Protein AF-A0A2V9ZN88-F1 (afdb_monomer_lite)

Foldseek 3Di:
DPDPVVVVVVVVVVVVVVVVVVVVVPPDDDDPPPDDWDWDFAQDDDAFKWKADQVPRDIDTHDGRDTDTPRMDMDHDDD

Radius of gyration: 31.96 Å; chains: 1; bounding box: 67×19×82 Å

pLDDT: mean 82.79, std 14.58, range [51.16, 97.44]

Structure (mmCIF, N/CA/C/O backbone):
data_AF-A0A2V9ZN88-F1
#
_entry.id   AF-A0A2V9ZN88-F1
#
loop_
_atom_site.group_PDB
_atom_site.id
_atom_site.type_symbol
_atom_site.label_atom_id
_atom_site.label_alt_id
_atom_site.label_comp_id
_atom_site.label_asym_id
_atom_site.label_entity_id
_atom_site.label_seq_id
_atom_site.pdbx_PDB_ins_code
_atom_site.Cartn_x
_atom_site.Cartn_y
_atom_site.Cartn_z
_atom_site.occupancy
_atom_site.B_iso_or_equiv
_atom_site.auth_seq_id
_atom_site.auth_comp_id
_atom_site.auth_asym_id
_atom_site.auth_atom_id
_atom_site.pdbx_PDB_model_num
ATOM 1 N N . MET A 1 1 ? 55.080 2.317 -61.377 1.00 52.50 1 MET A N 1
ATOM 2 C CA . MET A 1 1 ? 55.018 1.436 -60.187 1.00 52.50 1 MET A CA 1
ATOM 3 C C . MET A 1 1 ? 54.750 2.294 -58.949 1.00 52.50 1 MET A C 1
ATOM 5 O O . MET A 1 1 ? 55.688 2.651 -58.253 1.00 52.50 1 MET A O 1
ATOM 9 N N . LYS A 1 2 ? 53.507 2.749 -58.736 1.00 59.69 2 LYS A N 1
ATOM 10 C CA . LYS A 1 2 ? 53.162 3.727 -57.682 1.00 59.69 2 LYS A CA 1
ATOM 11 C C . LYS A 1 2 ? 51.691 3.572 -57.289 1.00 59.69 2 LYS A C 1
ATOM 13 O O . LYS A 1 2 ? 50.872 4.370 -57.723 1.00 59.69 2 LYS A O 1
ATOM 18 N N . ASN A 1 3 ? 51.335 2.517 -56.554 1.00 51.16 3 ASN A N 1
ATOM 19 C CA . ASN A 1 3 ? 49.972 2.379 -56.008 1.00 51.16 3 ASN A CA 1
ATOM 20 C C . ASN A 1 3 ? 49.761 1.171 -55.083 1.00 51.16 3 ASN A C 1
ATOM 22 O O . ASN A 1 3 ? 48.821 1.190 -54.300 1.00 51.16 3 ASN A O 1
ATOM 26 N N . THR A 1 4 ? 50.630 0.158 -55.080 1.00 51.19 4 THR A N 1
ATOM 27 C CA . THR A 1 4 ? 50.419 -1.067 -54.280 1.00 51.19 4 THR A CA 1
ATOM 28 C C . THR A 1 4 ? 50.598 -0.905 -52.765 1.00 51.19 4 THR A C 1
ATOM 30 O O . THR A 1 4 ? 50.215 -1.807 -52.026 1.00 51.19 4 THR A O 1
ATOM 33 N N . TRP A 1 5 ? 51.146 0.217 -52.286 1.00 51.44 5 TRP A N 1
ATOM 34 C CA . TRP A 1 5 ? 51.325 0.489 -50.850 1.00 51.44 5 TRP A CA 1
ATOM 35 C C . TRP A 1 5 ? 50.112 1.209 -50.228 1.00 51.44 5 TRP A C 1
ATOM 37 O O . TRP A 1 5 ? 49.685 0.856 -49.140 1.00 51.44 5 TRP A O 1
ATOM 47 N N . VAL A 1 6 ? 49.473 2.132 -50.961 1.00 52.59 6 VAL A N 1
ATOM 48 C CA . VAL A 1 6 ? 48.271 2.868 -50.504 1.00 52.59 6 VAL A CA 1
ATOM 49 C C . VAL A 1 6 ? 47.008 1.996 -50.555 1.00 52.59 6 VAL A C 1
ATOM 51 O O . VAL A 1 6 ? 46.194 2.028 -49.637 1.00 52.59 6 VAL A O 1
ATOM 54 N N . VAL A 1 7 ? 46.860 1.148 -51.582 1.00 56.78 7 VAL A N 1
ATOM 55 C CA . VAL A 1 7 ? 45.688 0.254 -51.723 1.00 56.78 7 VAL A CA 1
ATOM 56 C C . VAL A 1 7 ? 45.622 -0.851 -50.662 1.00 56.78 7 VAL A C 1
ATOM 58 O O . VAL A 1 7 ? 44.530 -1.291 -50.315 1.00 56.78 7 VAL A O 1
ATOM 61 N N . LYS A 1 8 ? 46.768 -1.293 -50.120 1.00 56.75 8 LYS A N 1
ATOM 62 C CA . LYS A 1 8 ? 46.816 -2.306 -49.050 1.00 56.75 8 LYS A CA 1
ATOM 63 C C . LYS A 1 8 ? 46.305 -1.758 -47.717 1.00 56.75 8 LYS A C 1
ATOM 65 O O . LYS A 1 8 ? 45.667 -2.495 -46.973 1.00 56.75 8 LYS A O 1
ATOM 70 N N . ASN A 1 9 ? 46.528 -0.471 -47.455 1.00 63.91 9 ASN A N 1
ATOM 71 C CA . ASN A 1 9 ? 46.082 0.195 -46.234 1.00 63.91 9 ASN A CA 1
ATOM 72 C C . ASN A 1 9 ? 44.610 0.635 -46.328 1.00 63.91 9 ASN A C 1
ATOM 74 O O . ASN A 1 9 ? 43.877 0.509 -45.352 1.00 63.91 9 ASN A O 1
ATOM 78 N N . GLY A 1 10 ? 44.145 1.050 -47.512 1.00 70.75 10 GLY A N 1
ATOM 79 C CA . GLY A 1 10 ? 42.756 1.487 -47.711 1.00 70.75 10 GLY A CA 1
ATOM 80 C C . GLY A 1 10 ? 41.706 0.385 -47.513 1.00 70.75 10 GLY A C 1
ATOM 81 O O . GLY A 1 10 ? 40.628 0.650 -46.993 1.00 70.75 10 GLY A O 1
ATOM 82 N N . LEU A 1 11 ? 42.016 -0.871 -47.862 1.00 81.12 11 LEU A N 1
ATOM 83 C CA . LEU A 1 11 ? 41.101 -2.000 -47.623 1.00 81.12 11 LEU A CA 1
ATOM 84 C C . LEU A 1 11 ? 40.914 -2.297 -46.127 1.00 81.12 11 LEU A C 1
ATOM 86 O O . LEU A 1 11 ? 39.814 -2.643 -45.701 1.00 81.12 11 LEU A O 1
ATOM 90 N N . VAL A 1 12 ? 41.975 -2.138 -45.331 1.00 81.19 12 VAL A N 1
ATOM 91 C CA . VAL A 1 12 ? 41.930 -2.336 -43.876 1.00 81.19 12 VAL A CA 1
ATOM 92 C C . VAL A 1 12 ? 41.132 -1.217 -43.208 1.00 81.19 12 VAL A C 1
ATOM 94 O O . VAL A 1 12 ? 40.302 -1.495 -42.348 1.00 81.19 12 VAL A O 1
ATOM 97 N N . GLU A 1 13 ? 41.307 0.033 -43.639 1.00 79.50 13 GLU A N 1
ATOM 98 C CA . GLU A 1 13 ? 40.526 1.167 -43.128 1.00 79.50 13 GLU A CA 1
ATOM 99 C C . GLU A 1 13 ? 39.036 1.039 -43.447 1.00 79.50 13 GLU A C 1
ATOM 101 O O . GLU A 1 13 ? 38.204 1.249 -42.567 1.00 79.50 13 GLU A O 1
ATOM 106 N N . ILE A 1 14 ? 38.683 0.618 -44.666 1.00 87.69 14 ILE A N 1
ATOM 107 C CA . ILE A 1 14 ? 37.285 0.366 -45.039 1.00 87.69 14 ILE A CA 1
ATOM 108 C C . ILE A 1 14 ? 36.687 -0.747 -44.172 1.00 87.69 14 ILE A C 1
ATOM 110 O O . ILE A 1 14 ? 35.559 -0.612 -43.703 1.00 87.69 14 ILE A O 1
ATOM 114 N N . ALA A 1 15 ? 37.440 -1.819 -43.906 1.00 87.12 15 ALA A N 1
ATOM 115 C CA . ALA A 1 15 ? 36.990 -2.897 -43.030 1.00 87.12 15 ALA A CA 1
ATOM 116 C C . ALA A 1 15 ? 36.791 -2.424 -41.578 1.00 87.12 15 ALA A C 1
ATOM 118 O O . ALA A 1 15 ? 35.801 -2.792 -40.948 1.00 87.12 15 ALA A O 1
ATOM 119 N N . ILE A 1 16 ? 37.681 -1.570 -41.060 1.00 86.25 16 ILE A N 1
ATOM 120 C CA . ILE A 1 16 ? 37.563 -0.978 -39.719 1.00 86.25 16 ILE A CA 1
ATOM 121 C C . ILE A 1 16 ? 36.352 -0.046 -39.641 1.00 86.25 16 ILE A C 1
ATOM 123 O O . ILE A 1 16 ? 35.577 -0.140 -38.692 1.00 86.25 16 ILE A O 1
ATOM 127 N N . LEU A 1 17 ? 36.146 0.814 -40.640 1.00 87.19 17 LEU A N 1
ATOM 128 C CA . LEU A 1 17 ? 35.002 1.726 -40.692 1.00 87.19 17 LEU A CA 1
ATOM 129 C C . LEU A 1 17 ? 33.676 0.965 -40.816 1.00 87.19 17 LEU A C 1
ATOM 131 O O . LEU A 1 17 ? 32.713 1.308 -40.133 1.00 87.19 17 LEU A O 1
ATOM 135 N N . LEU A 1 18 ? 33.634 -0.105 -41.616 1.00 87.31 18 LEU A N 1
ATOM 136 C CA . LEU A 1 18 ? 32.480 -1.004 -41.699 1.00 87.31 18 LEU A CA 1
ATOM 137 C C . LEU A 1 18 ? 32.214 -1.702 -40.364 1.00 87.31 18 LEU A C 1
ATOM 139 O O . LEU A 1 18 ? 31.068 -1.751 -39.926 1.00 87.31 18 LEU A O 1
ATOM 143 N N . MET A 1 19 ? 33.253 -2.202 -39.694 1.00 82.62 19 MET A N 1
ATOM 144 C CA . MET A 1 19 ? 33.121 -2.855 -38.391 1.00 82.62 19 MET A CA 1
ATOM 145 C C . MET A 1 19 ? 32.648 -1.876 -37.310 1.00 82.62 19 MET A C 1
ATOM 147 O O . MET A 1 19 ? 31.769 -2.220 -36.527 1.00 82.62 19 MET A O 1
ATOM 151 N N . MET A 1 20 ? 33.154 -0.640 -37.296 1.00 82.56 20 MET A N 1
ATOM 152 C CA . MET A 1 20 ? 32.649 0.409 -36.407 1.00 82.56 20 MET A CA 1
ATOM 153 C C . MET A 1 20 ? 31.178 0.716 -36.702 1.00 82.56 20 MET A C 1
ATOM 155 O O . MET A 1 20 ? 30.369 0.719 -35.779 1.00 82.56 20 MET A O 1
ATOM 159 N N . LEU A 1 21 ? 30.798 0.882 -37.971 1.00 81.25 21 LEU A N 1
ATOM 160 C CA . LEU A 1 21 ? 29.408 1.128 -38.365 1.00 81.25 21 LEU A CA 1
ATOM 161 C C . LEU A 1 21 ? 28.467 -0.021 -37.950 1.00 81.25 21 LEU A C 1
ATOM 163 O O . LEU A 1 21 ? 27.361 0.232 -37.475 1.00 81.25 21 LEU A O 1
ATOM 167 N N . LEU A 1 22 ? 28.923 -1.272 -38.054 1.00 77.25 22 LEU A N 1
ATOM 168 C CA . LEU A 1 22 ? 28.209 -2.464 -37.578 1.00 77.25 22 LEU A CA 1
ATOM 169 C C . LEU A 1 22 ? 28.074 -2.495 -36.045 1.00 77.25 22 LEU A C 1
ATOM 171 O O . LEU A 1 22 ? 27.019 -2.867 -35.527 1.00 77.25 22 LEU A O 1
ATOM 175 N N . CYS A 1 23 ? 29.098 -2.058 -35.308 1.00 74.94 23 CYS A N 1
ATOM 176 C CA . CYS A 1 23 ? 29.058 -1.975 -33.846 1.00 74.94 23 CYS A CA 1
ATOM 177 C C . CYS A 1 23 ? 28.124 -0.863 -33.333 1.00 74.94 23 CYS A C 1
ATOM 179 O O . CYS A 1 23 ? 27.489 -1.044 -32.293 1.00 74.94 23 CYS A O 1
ATOM 181 N N . LEU A 1 24 ? 27.977 0.253 -34.060 1.00 66.94 24 LEU A N 1
ATOM 182 C CA . LEU A 1 24 ? 27.077 1.353 -33.675 1.00 66.94 24 LEU A CA 1
ATOM 183 C C . LEU A 1 24 ? 25.582 0.980 -33.759 1.00 66.94 24 LEU A C 1
ATOM 185 O O . LEU A 1 24 ? 24.766 1.577 -33.061 1.00 66.94 24 LEU A O 1
ATOM 189 N N . GLY A 1 25 ? 25.206 -0.022 -34.562 1.00 60.59 25 GLY A N 1
ATOM 190 C CA . GLY A 1 25 ? 23.811 -0.456 -34.729 1.00 60.59 25 GLY A CA 1
ATOM 191 C C . GLY A 1 25 ? 23.246 -1.325 -33.595 1.00 60.59 25 GLY A C 1
ATOM 192 O O . GLY A 1 25 ? 22.080 -1.711 -33.649 1.00 60.59 25 GLY A O 1
ATOM 193 N N . SER A 1 26 ? 24.045 -1.658 -32.574 1.00 61.00 26 SER A N 1
ATOM 194 C CA . SER A 1 26 ? 23.680 -2.634 -31.531 1.00 61.00 26 SER A CA 1
ATOM 195 C C . SER A 1 26 ? 23.273 -2.016 -30.187 1.00 61.00 26 SER A C 1
ATOM 197 O O . SER A 1 26 ? 23.314 -2.695 -29.162 1.00 61.00 26 SER A O 1
ATOM 199 N N . ALA A 1 27 ? 22.839 -0.753 -30.155 1.00 62.69 27 ALA A N 1
ATOM 200 C CA . ALA A 1 27 ? 22.184 -0.187 -28.975 1.00 62.69 27 ALA A CA 1
ATOM 201 C C . ALA A 1 27 ? 20.751 -0.737 -28.880 1.00 62.69 27 ALA A C 1
ATOM 203 O O . ALA A 1 27 ? 19.783 -0.120 -29.320 1.00 62.69 27 ALA A O 1
ATOM 204 N N . ARG A 1 28 ? 20.611 -1.959 -28.361 1.00 64.62 28 ARG A N 1
ATOM 205 C CA . ARG A 1 28 ? 19.296 -2.545 -28.095 1.00 64.62 28 ARG A CA 1
ATOM 206 C C . ARG A 1 28 ? 18.615 -1.712 -27.018 1.00 64.62 28 ARG A C 1
ATOM 208 O O . ARG A 1 28 ? 19.122 -1.632 -25.903 1.00 64.62 28 ARG A O 1
ATOM 215 N N . ALA A 1 29 ? 17.477 -1.106 -27.350 1.00 65.12 29 ALA A N 1
ATOM 216 C CA . ALA A 1 29 ? 16.591 -0.525 -26.355 1.00 65.12 29 ALA A CA 1
ATOM 217 C C . ALA A 1 29 ? 16.194 -1.643 -25.383 1.00 65.12 29 ALA A C 1
ATOM 219 O O . ALA A 1 29 ? 15.482 -2.577 -25.753 1.00 65.12 29 ALA A O 1
ATOM 220 N N . GLN A 1 30 ? 16.721 -1.598 -24.161 1.00 71.00 30 GLN A N 1
ATOM 221 C CA . GLN A 1 30 ? 16.251 -2.468 -23.096 1.00 71.00 30 GLN A CA 1
ATOM 222 C C . GLN A 1 30 ? 14.819 -2.032 -22.798 1.00 71.00 30 GLN A C 1
ATOM 224 O O . GLN A 1 30 ? 14.595 -0.906 -22.353 1.00 71.00 30 GLN A O 1
ATOM 229 N N . ALA A 1 31 ? 13.843 -2.887 -23.108 1.00 70.50 31 ALA A N 1
ATOM 230 C CA . ALA A 1 31 ? 12.480 -2.646 -22.664 1.00 70.50 31 ALA A CA 1
ATOM 231 C C . ALA A 1 31 ? 12.510 -2.516 -21.131 1.00 70.50 31 ALA A C 1
ATOM 233 O O . ALA A 1 31 ? 13.156 -3.348 -20.481 1.00 70.50 31 ALA A O 1
ATOM 234 N N . PRO A 1 32 ? 11.879 -1.484 -20.545 1.00 73.62 32 PRO A N 1
ATOM 235 C CA . PRO A 1 32 ? 11.832 -1.361 -19.100 1.00 73.62 32 PRO A CA 1
ATOM 236 C C . PRO A 1 32 ? 11.212 -2.635 -18.531 1.00 73.62 32 PRO A C 1
ATOM 238 O O . PRO A 1 32 ? 10.141 -3.066 -18.967 1.00 73.62 32 PRO A O 1
ATOM 241 N N . VAL A 1 33 ? 11.910 -3.258 -17.581 1.00 75.25 33 VAL A N 1
ATOM 242 C CA . VAL A 1 33 ? 11.354 -4.365 -16.805 1.00 75.25 33 VAL A CA 1
ATOM 243 C C . VAL A 1 33 ? 10.166 -3.792 -16.041 1.00 75.25 33 VAL A C 1
ATOM 245 O O . VAL A 1 33 ? 10.341 -2.992 -15.124 1.00 75.25 33 VAL A O 1
ATOM 248 N N . GLN A 1 34 ? 8.954 -4.147 -16.465 1.00 72.00 34 GLN A N 1
ATOM 249 C CA . GLN A 1 34 ? 7.736 -3.810 -15.740 1.00 72.00 34 GLN A CA 1
ATOM 250 C C . GLN A 1 34 ? 7.725 -4.660 -14.471 1.00 72.00 34 GLN A C 1
ATOM 252 O O . GLN A 1 34 ? 7.393 -5.841 -14.503 1.00 72.00 34 GLN A O 1
ATOM 257 N N . VAL A 1 35 ? 8.171 -4.073 -13.364 1.00 74.31 35 VAL A N 1
ATOM 258 C CA . VAL A 1 35 ? 7.978 -4.660 -12.041 1.00 74.31 35 VAL A CA 1
ATOM 259 C C . VAL A 1 35 ? 6.508 -4.456 -11.703 1.00 74.31 35 VAL A C 1
ATOM 261 O O . VAL A 1 35 ? 6.070 -3.312 -11.572 1.00 74.31 35 VAL A O 1
ATOM 264 N N . GLU A 1 36 ? 5.735 -5.540 -11.607 1.00 76.62 36 GLU A N 1
ATOM 265 C CA . GLU A 1 36 ? 4.385 -5.432 -11.059 1.00 76.62 36 GLU A CA 1
ATOM 266 C C . GLU A 1 36 ? 4.474 -4.832 -9.647 1.00 76.62 36 GLU A C 1
ATOM 268 O O . GLU A 1 36 ? 5.290 -5.294 -8.839 1.00 76.62 36 GLU A O 1
ATOM 273 N N . PRO A 1 37 ? 3.676 -3.797 -9.328 1.00 78.12 37 PRO A N 1
ATOM 274 C CA . PRO A 1 37 ? 3.656 -3.239 -7.987 1.00 78.12 37 PRO A CA 1
ATOM 275 C C . PRO A 1 37 ? 3.291 -4.332 -6.977 1.00 78.12 37 PRO A C 1
ATOM 277 O O . PRO A 1 37 ? 2.240 -4.962 -7.079 1.00 78.12 37 PRO A O 1
ATOM 280 N N . GLY A 1 38 ? 4.164 -4.565 -5.997 1.00 86.69 38 GLY A N 1
ATOM 281 C CA . GLY A 1 38 ? 3.877 -5.506 -4.919 1.00 86.69 38 GLY A CA 1
ATOM 282 C C . GLY A 1 38 ? 2.669 -5.059 -4.087 1.00 86.69 38 GLY A C 1
ATOM 283 O O . GLY A 1 38 ? 2.447 -3.863 -3.894 1.00 86.69 38 GLY A O 1
ATOM 284 N N . VAL A 1 39 ? 1.906 -6.025 -3.566 1.00 93.94 39 VAL A N 1
ATOM 285 C CA . VAL A 1 39 ? 0.755 -5.776 -2.682 1.00 93.94 39 VAL A CA 1
ATOM 286 C C . VAL A 1 39 ? 1.106 -6.183 -1.253 1.00 93.94 39 VAL A C 1
ATOM 288 O O . VAL A 1 39 ? 1.413 -7.346 -0.988 1.00 93.94 39 VAL A O 1
ATOM 291 N N . GLY A 1 40 ? 1.034 -5.227 -0.328 1.00 94.06 40 GLY A N 1
ATOM 292 C CA . GLY A 1 40 ? 1.116 -5.470 1.111 1.00 94.06 40 GLY A CA 1
ATOM 293 C C . GLY A 1 40 ? -0.237 -5.878 1.701 1.00 94.06 40 GLY A C 1
ATOM 294 O O . GLY A 1 40 ? -1.288 -5.642 1.103 1.00 94.06 40 GLY A O 1
ATOM 295 N N . ARG A 1 41 ? -0.229 -6.486 2.893 1.00 95.94 41 ARG A N 1
ATOM 296 C CA . ARG A 1 41 ? -1.444 -6.830 3.651 1.00 95.94 41 ARG A CA 1
ATOM 297 C C . ARG A 1 41 ? -1.264 -6.522 5.129 1.00 95.94 41 ARG A C 1
ATOM 299 O O . ARG A 1 41 ? -0.189 -6.749 5.680 1.00 95.94 41 ARG A O 1
ATOM 306 N N . ILE A 1 42 ? -2.331 -6.055 5.769 1.00 93.88 42 ILE A N 1
ATOM 307 C CA . ILE A 1 42 ? -2.349 -5.806 7.213 1.00 93.88 42 ILE A CA 1
ATOM 308 C C . ILE A 1 42 ? -2.566 -7.134 7.943 1.00 93.88 42 ILE A C 1
ATOM 310 O O . ILE A 1 42 ? -3.640 -7.722 7.849 1.00 93.88 42 ILE A O 1
ATOM 314 N N . SER A 1 43 ? -1.557 -7.617 8.665 1.00 95.06 43 SER A N 1
ATOM 315 C CA . SER A 1 43 ? -1.626 -8.883 9.412 1.00 95.06 43 SER A CA 1
ATOM 316 C C . SER A 1 43 ? -2.096 -8.721 10.860 1.00 95.06 43 SER A C 1
ATOM 318 O O . SER A 1 43 ? -2.550 -9.689 11.465 1.00 95.06 43 SER A O 1
ATOM 320 N N . LEU A 1 44 ? -2.003 -7.510 11.411 1.00 94.38 44 LEU A N 1
ATOM 321 C CA . LEU A 1 44 ? -2.400 -7.177 12.775 1.00 94.38 44 LEU A CA 1
ATOM 322 C C . LEU A 1 44 ? -2.908 -5.733 12.824 1.00 94.38 44 LEU A C 1
ATOM 324 O O . LEU A 1 44 ? -2.328 -4.856 12.187 1.00 94.38 44 LEU A O 1
ATOM 328 N N . ILE A 1 45 ? -3.960 -5.495 13.606 1.00 95.06 45 ILE A N 1
ATOM 329 C CA . ILE A 1 45 ? -4.470 -4.159 13.929 1.00 95.06 45 ILE A CA 1
ATOM 330 C C . ILE A 1 45 ? -4.600 -4.067 15.447 1.00 95.06 45 ILE A C 1
ATOM 332 O O . ILE A 1 45 ? -5.137 -4.978 16.078 1.00 95.06 45 ILE A O 1
ATOM 336 N N . HIS A 1 46 ? -4.100 -2.977 16.019 1.00 94.12 46 HIS A N 1
ATOM 337 C CA . HIS A 1 46 ? -4.272 -2.647 17.427 1.00 94.12 46 HIS A CA 1
ATOM 338 C C . HIS A 1 46 ? -4.535 -1.147 17.561 1.00 94.12 46 HIS A C 1
ATOM 340 O O . HIS A 1 46 ? -3.797 -0.353 16.981 1.00 94.12 46 HIS A O 1
ATOM 346 N N . GLY A 1 47 ? -5.571 -0.788 18.319 1.00 94.2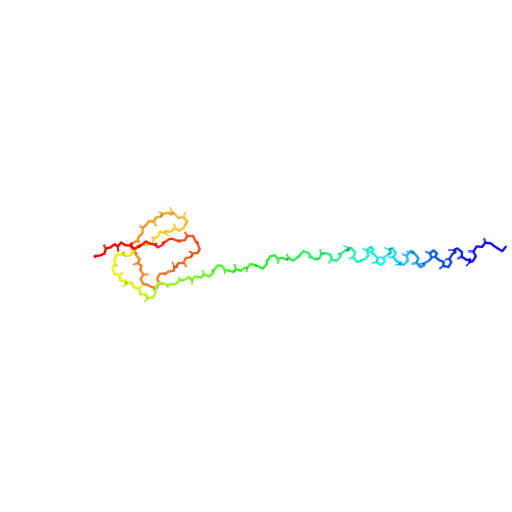5 47 GLY A N 1
ATOM 347 C CA . GLY A 1 47 ? -6.056 0.588 18.416 1.00 94.25 47 GLY A CA 1
ATOM 348 C C . GLY A 1 47 ? -6.786 1.064 17.158 1.00 94.25 47 GLY A C 1
ATOM 349 O O . GLY A 1 47 ? -7.186 0.264 16.304 1.00 94.25 47 GLY A O 1
ATOM 350 N N . ASP A 1 48 ? -6.948 2.380 17.053 1.00 96.12 48 ASP A N 1
ATOM 351 C CA . ASP A 1 48 ? -7.629 3.033 15.939 1.00 96.12 48 ASP A CA 1
ATOM 352 C C . ASP A 1 48 ? -6.673 3.257 14.766 1.00 96.12 48 ASP A C 1
ATOM 354 O O . ASP A 1 48 ? -5.816 4.147 14.769 1.00 96.12 48 ASP A O 1
ATOM 358 N N . VAL A 1 49 ? -6.838 2.432 13.732 1.00 96.12 49 VAL A N 1
ATOM 359 C CA . VAL A 1 49 ? -6.037 2.485 12.508 1.00 96.12 49 VAL A CA 1
ATOM 360 C C . VAL A 1 49 ? -6.952 2.743 11.318 1.00 96.12 49 VAL A C 1
ATOM 362 O O . VAL A 1 49 ? -7.984 2.090 11.154 1.00 96.12 49 VAL A O 1
ATOM 365 N N . SER A 1 50 ? -6.564 3.678 10.457 1.00 96.69 50 SER A N 1
ATOM 366 C CA . SER A 1 50 ? -7.252 3.970 9.199 1.00 96.69 50 SER A CA 1
ATOM 367 C C . SER A 1 50 ? -6.284 3.947 8.023 1.00 96.69 50 SER A C 1
ATOM 369 O O . SER A 1 50 ? -5.081 4.170 8.167 1.00 96.69 50 SER A O 1
ATOM 371 N N . THR A 1 51 ? -6.813 3.651 6.844 1.00 96.94 51 THR A N 1
ATOM 372 C CA . THR A 1 51 ? -6.064 3.644 5.590 1.00 96.94 51 THR A CA 1
ATOM 373 C C . THR A 1 51 ? -6.664 4.648 4.622 1.00 96.94 51 THR A C 1
ATOM 375 O O . THR A 1 51 ? -7.886 4.681 4.463 1.00 96.94 51 THR A O 1
ATOM 378 N N . GLN A 1 52 ? -5.814 5.431 3.961 1.00 97.44 52 GLN A N 1
ATOM 379 C CA . GLN A 1 52 ? -6.207 6.294 2.855 1.00 97.44 52 GLN A CA 1
ATOM 380 C C . GLN A 1 52 ? -5.877 5.623 1.533 1.00 97.44 52 GLN A C 1
ATOM 382 O O . GLN A 1 52 ? -4.741 5.183 1.339 1.00 97.44 52 GLN A O 1
ATOM 387 N N . ARG A 1 53 ? -6.835 5.608 0.613 1.00 95.50 53 ARG A N 1
ATOM 388 C CA . ARG A 1 53 ? -6.619 5.154 -0.759 1.00 95.50 53 ARG A CA 1
ATOM 389 C C . ARG A 1 53 ? -5.761 6.142 -1.542 1.00 95.50 53 ARG A C 1
ATOM 391 O O . ARG A 1 53 ? -6.051 7.335 -1.557 1.00 95.50 53 ARG A O 1
ATOM 398 N N . GLY A 1 54 ? -4.713 5.650 -2.199 1.00 93.38 54 GLY A N 1
ATOM 399 C CA . GLY A 1 54 ? -3.803 6.486 -2.989 1.00 93.38 54 GLY A CA 1
ATOM 400 C C . GLY A 1 54 ? -4.428 7.063 -4.263 1.00 93.38 54 GLY A C 1
ATOM 401 O O . GLY A 1 54 ? -3.987 8.103 -4.744 1.00 93.38 54 GLY A O 1
ATOM 402 N N . ASP A 1 55 ? -5.450 6.399 -4.798 1.00 91.75 55 ASP A N 1
ATOM 403 C CA . ASP A 1 55 ? -6.171 6.779 -6.011 1.00 91.75 55 ASP A CA 1
ATOM 404 C C . ASP A 1 55 ? -7.319 7.759 -5.744 1.00 91.75 55 ASP A C 1
ATOM 406 O O . ASP A 1 55 ? -7.423 8.769 -6.439 1.00 91.75 55 ASP A O 1
ATOM 410 N N . SER A 1 56 ? -8.161 7.492 -4.741 1.00 94.31 56 SE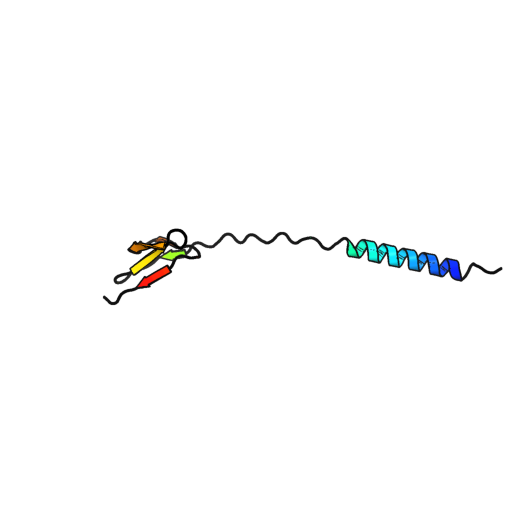R A N 1
ATOM 411 C CA . SER A 1 56 ? -9.315 8.350 -4.431 1.00 94.31 56 SER A CA 1
ATOM 412 C C . SER A 1 56 ? -9.068 9.368 -3.316 1.00 94.31 56 SER A C 1
ATOM 414 O O . SER A 1 56 ? -9.750 10.388 -3.251 1.00 94.31 56 SER A O 1
ATOM 416 N N . GLY A 1 57 ? -8.095 9.126 -2.436 1.00 94.44 57 GLY A N 1
ATOM 417 C CA . GLY A 1 57 ? -7.880 9.936 -1.238 1.00 94.44 57 GLY A CA 1
ATOM 418 C C . GLY A 1 57 ? -8.887 9.666 -0.115 1.00 94.44 57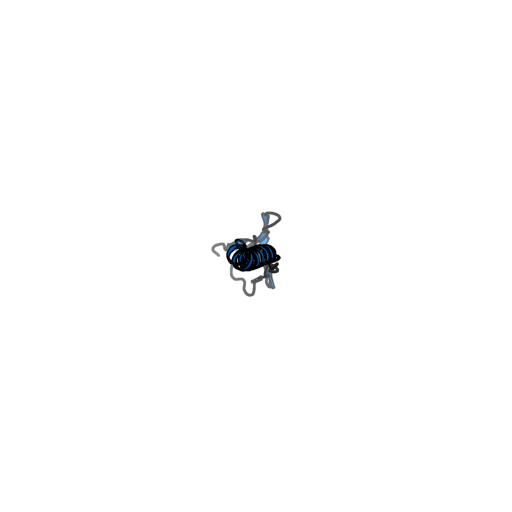 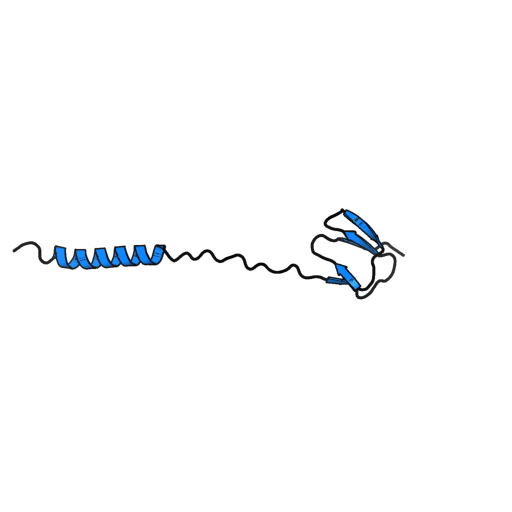GLY A C 1
ATOM 419 O O . GLY A 1 57 ? -8.857 10.368 0.898 1.00 94.44 57 GLY A O 1
ATOM 420 N N . ASP A 1 58 ? -9.754 8.662 -0.249 1.00 95.69 58 ASP A N 1
ATOM 421 C CA . ASP A 1 58 ? -10.737 8.332 0.782 1.00 95.69 58 ASP A CA 1
ATOM 422 C C . ASP A 1 58 ? -10.079 7.650 1.979 1.00 95.69 58 ASP A C 1
ATOM 424 O O . ASP A 1 58 ? -9.270 6.733 1.815 1.00 95.69 58 ASP A O 1
ATOM 428 N N . TRP A 1 59 ? -10.467 8.073 3.182 1.00 96.44 59 TRP A N 1
ATOM 429 C CA . TRP A 1 59 ? -10.087 7.422 4.433 1.00 96.44 59 TRP A CA 1
ATOM 430 C C . TRP A 1 59 ? -11.152 6.416 4.860 1.00 96.44 59 TRP A C 1
ATOM 432 O O . TRP A 1 59 ? -12.342 6.727 4.890 1.00 96.44 59 TRP A O 1
ATOM 442 N N . ALA A 1 60 ? -10.712 5.229 5.259 1.00 95.25 60 ALA A N 1
ATOM 443 C CA . ALA A 1 60 ? -11.562 4.196 5.835 1.00 95.25 60 ALA A CA 1
ATOM 444 C C . ALA A 1 60 ? -10.851 3.498 6.999 1.00 95.25 60 ALA A C 1
ATOM 446 O O . ALA A 1 60 ? -9.621 3.511 7.082 1.00 95.25 60 ALA A O 1
ATOM 447 N N . ALA A 1 61 ? -11.616 2.872 7.894 1.00 96.81 61 ALA A N 1
ATOM 448 C CA . ALA A 1 61 ? -11.048 2.039 8.950 1.00 96.81 61 ALA A CA 1
ATOM 449 C C . ALA A 1 61 ? -10.207 0.902 8.342 1.00 96.81 61 ALA A C 1
ATOM 451 O O . ALA A 1 61 ? -10.618 0.252 7.374 1.00 96.81 61 ALA A O 1
ATOM 452 N N . ALA A 1 62 ? -9.025 0.665 8.908 1.00 96.12 62 ALA A N 1
ATOM 453 C CA . ALA A 1 62 ? -8.137 -0.386 8.444 1.00 96.12 62 ALA A CA 1
ATOM 454 C C . ALA A 1 62 ? -8.801 -1.755 8.627 1.00 96.12 62 ALA A C 1
ATOM 456 O O . ALA A 1 62 ? -9.455 -2.025 9.632 1.00 96.12 62 ALA A O 1
ATOM 457 N N . THR A 1 63 ? -8.615 -2.636 7.649 1.00 96.12 63 THR A N 1
ATOM 458 C CA . THR A 1 63 ? -9.195 -3.982 7.663 1.00 96.12 63 THR A CA 1
ATOM 459 C C . THR A 1 63 ? -8.086 -5.021 7.561 1.00 96.12 63 THR A C 1
ATOM 461 O O . THR A 1 63 ? -7.179 -4.905 6.734 1.00 96.12 63 THR A O 1
ATOM 464 N N . LEU A 1 64 ? -8.151 -6.056 8.403 1.00 96.44 64 LEU A N 1
ATOM 465 C CA . LEU A 1 64 ? -7.202 -7.168 8.354 1.00 96.44 64 LEU A CA 1
ATOM 466 C C . LEU A 1 64 ? -7.219 -7.840 6.980 1.00 96.44 64 LEU A C 1
ATOM 468 O O . LEU A 1 64 ? -8.269 -8.042 6.375 1.00 96.44 64 LEU A O 1
ATOM 472 N N . ASN A 1 65 ? -6.033 -8.203 6.500 1.00 95.25 65 ASN A N 1
ATOM 473 C CA . ASN A 1 65 ? -5.779 -8.774 5.181 1.00 95.25 65 ASN A CA 1
ATOM 474 C C . ASN A 1 65 ? -6.236 -7.919 3.988 1.00 95.25 65 ASN A C 1
ATOM 476 O O . ASN A 1 65 ? -6.152 -8.403 2.855 1.00 95.25 65 ASN A O 1
ATOM 480 N N . ALA A 1 66 ? -6.660 -6.668 4.194 1.00 93.38 66 ALA A N 1
ATOM 481 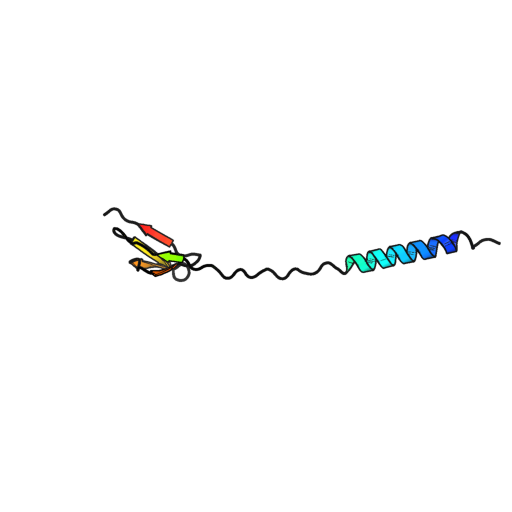C CA . ALA A 1 66 ? -6.956 -5.764 3.092 1.00 93.38 66 ALA A CA 1
ATOM 482 C C . ALA A 1 66 ? -5.689 -5.483 2.264 1.00 93.38 66 ALA A C 1
ATOM 484 O O . ALA A 1 66 ? -4.591 -5.408 2.832 1.00 93.38 66 ALA A O 1
ATOM 485 N N . PRO A 1 67 ? -5.818 -5.366 0.929 1.00 93.38 67 PRO A N 1
ATOM 486 C CA . PRO A 1 67 ? -4.693 -5.035 0.070 1.00 93.38 67 PRO A CA 1
ATOM 487 C C . PRO A 1 67 ? -4.257 -3.587 0.305 1.00 93.38 67 PRO A C 1
ATOM 489 O O . PRO A 1 67 ? -5.082 -2.678 0.278 1.00 93.38 67 PRO A O 1
ATOM 492 N N . ILE A 1 68 ? -2.953 -3.391 0.481 1.00 94.56 68 ILE A N 1
ATOM 493 C CA . ILE A 1 68 ? -2.304 -2.081 0.533 1.00 94.56 68 ILE A CA 1
ATOM 494 C C . ILE A 1 68 ? -1.356 -1.996 -0.656 1.00 94.56 68 ILE A C 1
ATOM 496 O O . ILE A 1 68 ? -0.497 -2.865 -0.837 1.00 94.56 68 ILE A O 1
ATOM 500 N N . VAL A 1 69 ? -1.529 -0.972 -1.483 1.00 93.69 69 VAL A N 1
ATOM 501 C CA . VAL A 1 69 ? -0.735 -0.761 -2.700 1.00 93.69 69 VAL A CA 1
ATOM 502 C C . VAL A 1 69 ? 0.090 0.516 -2.597 1.00 93.69 69 VAL A C 1
ATOM 504 O O . VAL A 1 69 ? -0.096 1.334 -1.694 1.00 93.69 69 VAL A O 1
ATOM 507 N N . SER A 1 70 ? 1.032 0.703 -3.523 1.00 92.62 70 SER A N 1
ATOM 508 C CA . SER A 1 70 ? 1.797 1.948 -3.598 1.00 92.62 70 SER A CA 1
ATOM 509 C C . SER A 1 70 ? 0.872 3.161 -3.718 1.00 92.62 70 SER A C 1
ATOM 511 O O . SER A 1 70 ? 0.001 3.203 -4.582 1.00 92.62 70 SER A O 1
ATOM 513 N N . GLY A 1 71 ? 1.099 4.158 -2.864 1.00 93.62 71 GLY A N 1
ATOM 514 C CA . GLY A 1 71 ? 0.305 5.387 -2.804 1.00 93.62 71 GLY A CA 1
ATOM 515 C C . GLY A 1 71 ? -0.698 5.423 -1.651 1.00 93.62 71 GLY A C 1
ATOM 516 O O . GLY A 1 71 ? -1.037 6.519 -1.204 1.00 93.62 71 GLY A O 1
ATOM 517 N N . ASP A 1 72 ? -1.106 4.268 -1.121 1.00 96.06 72 ASP A N 1
ATOM 518 C CA . ASP A 1 72 ? -1.948 4.214 0.074 1.00 96.06 72 ASP A CA 1
ATOM 519 C C . ASP A 1 72 ? -1.205 4.775 1.299 1.00 96.06 72 ASP A C 1
ATOM 521 O O . ASP A 1 72 ? 0.025 4.699 1.404 1.00 96.06 72 ASP A O 1
A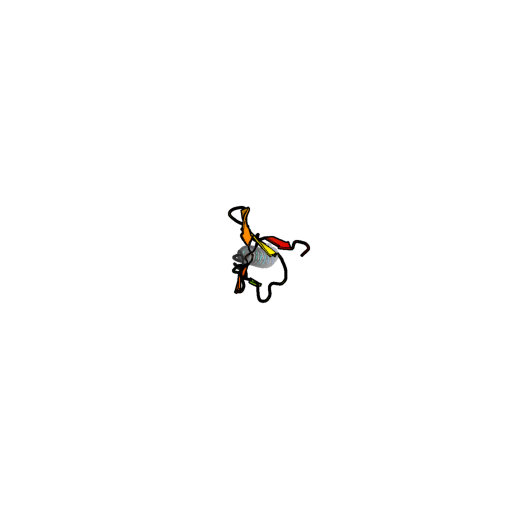TOM 525 N N . LYS A 1 73 ? -1.954 5.330 2.255 1.00 96.00 73 LYS A N 1
ATOM 526 C CA . LYS A 1 73 ? -1.420 5.815 3.538 1.00 96.00 73 LYS A CA 1
ATOM 527 C C . LYS A 1 73 ? -2.042 5.054 4.694 1.00 96.00 73 LYS A C 1
ATOM 529 O O . LYS A 1 73 ? -3.192 4.642 4.613 1.00 96.00 73 LYS A O 1
ATOM 534 N N . VAL A 1 74 ? -1.298 4.920 5.785 1.00 95.62 74 VAL A N 1
ATOM 535 C CA . VAL A 1 74 ? -1.783 4.349 7.045 1.00 95.62 74 VAL A CA 1
ATOM 536 C C . VAL A 1 74 ? -1.677 5.423 8.118 1.00 95.62 74 VAL A C 1
ATOM 538 O O . VAL A 1 74 ? -0.646 6.086 8.222 1.00 95.62 74 VAL A O 1
ATOM 541 N N . SER A 1 75 ? -2.742 5.601 8.892 1.00 96.19 75 SER A N 1
ATOM 542 C CA . SER A 1 75 ? -2.796 6.501 10.039 1.00 96.19 75 SER A CA 1
ATOM 543 C C . SER A 1 75 ? -3.154 5.713 11.292 1.00 96.19 75 SER A C 1
ATOM 545 O O . SER A 1 75 ? -4.010 4.829 11.248 1.00 96.19 75 SER A O 1
ATOM 547 N N . THR A 1 76 ? -2.501 6.047 12.399 1.00 95.44 76 THR A N 1
ATOM 548 C CA . THR A 1 76 ? -2.734 5.473 13.727 1.00 95.44 76 THR A CA 1
ATOM 549 C C . THR A 1 76 ? -3.071 6.613 14.676 1.00 95.44 76 THR A C 1
ATOM 551 O O . THR A 1 76 ? -2.308 7.580 14.747 1.00 95.44 76 THR A O 1
ATOM 554 N N . ALA A 1 77 ? -4.187 6.516 15.389 1.00 89.56 77 ALA A N 1
ATOM 555 C CA . ALA A 1 77 ? -4.527 7.454 16.452 1.00 89.56 77 ALA A CA 1
ATOM 556 C C . ALA A 1 77 ? -4.082 6.915 17.821 1.00 89.56 77 ALA A C 1
ATOM 558 O O . ALA A 1 77 ? -3.796 5.727 17.973 1.00 89.56 77 ALA A O 1
ATOM 559 N N . GLU A 1 78 ? -3.992 7.808 18.804 1.00 77.75 78 GLU A N 1
ATOM 560 C CA . GLU A 1 78 ? -3.784 7.430 20.202 1.00 77.75 78 GLU A CA 1
ATOM 561 C C . GLU A 1 78 ? -5.102 6.866 20.755 1.00 77.75 78 GLU A C 1
ATOM 563 O O . GLU A 1 78 ? -6.151 7.493 20.589 1.00 77.75 78 GLU A O 1
ATOM 568 N N . SER A 1 79 ? -5.045 5.663 21.334 1.00 58.97 79 SER A N 1
ATOM 569 C CA . SER A 1 79 ? -6.183 4.982 21.972 1.00 58.97 79 SER A CA 1
ATOM 570 C C . SER A 1 79 ? -6.223 5.231 23.473 1.00 58.97 79 SER A C 1
ATOM 572 O O . SER A 1 79 ? -5.135 5.261 24.090 1.00 58.97 79 SER A O 1
#

Sequence (79 aa):
MKNTWVVKNGLVEIAILLMMLLCLGSARAQAPVQVEPGVGRISLIHGDVSTQRGDSGDWAAATLNAPIVSGDKVSTAES

Secondary structure (DSSP, 8-state):
---TTHHHHHHHHHHHHHHHHHHHTT---------PPP-EE-----SSEEEE-TTT--EEE--TT-EE-TT-EEEE---